Protein AF-A0A2P2DHC4-F1 (afdb_monomer_lite)

Foldseek 3Di:
DVVVVVVVVVVVVVVVVPPDDDQLVVVLVVCVVPHDLLSNLLSCLVCVVRCVVVVV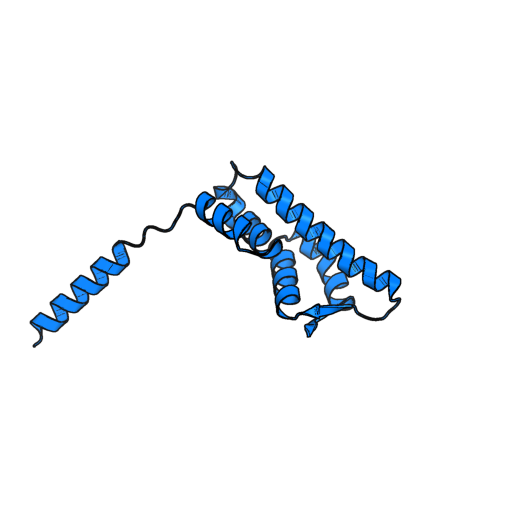VNVVSLVVLVVVLVVLLVVLVVVPQDAAEDEQVVLVSNVSSLVSVVVNVVVCVVSSVSRYDYD

Structure (mmCIF, N/CA/C/O backbone):
data_AF-A0A2P2DHC4-F1
#
_entry.id   AF-A0A2P2DHC4-F1
#
loop_
_atom_site.group_PDB
_atom_site.id
_atom_site.type_symbol
_atom_site.label_atom_id
_atom_site.label_alt_id
_atom_site.label_comp_id
_atom_site.label_asym_id
_atom_site.label_entity_id
_atom_site.label_seq_id
_atom_site.pdbx_PDB_ins_code
_atom_site.Cartn_x
_atom_site.Cartn_y
_atom_site.Cartn_z
_atom_site.occupancy
_atom_site.B_iso_or_equiv
_atom_site.auth_seq_id
_atom_site.auth_comp_id
_atom_site.auth_asym_id
_atom_site.auth_atom_id
_atom_site.pdbx_PDB_model_num
ATOM 1 N N . MET A 1 1 ? 25.162 -46.652 -13.911 1.00 52.97 1 MET A N 1
ATOM 2 C CA . MET A 1 1 ? 24.307 -45.854 -12.996 1.00 52.97 1 MET A CA 1
ATOM 3 C C . MET A 1 1 ? 24.875 -44.473 -12.657 1.00 52.97 1 MET A C 1
ATOM 5 O O . MET A 1 1 ? 24.106 -43.527 -12.681 1.00 52.97 1 MET A O 1
ATOM 9 N N . LYS A 1 2 ? 26.185 -44.308 -12.396 1.00 54.22 2 LYS A N 1
ATOM 10 C CA . LYS A 1 2 ? 26.790 -42.993 -12.070 1.00 54.22 2 LYS A CA 1
ATOM 11 C C . LYS A 1 2 ? 26.719 -41.954 -13.209 1.00 54.22 2 LYS A C 1
ATOM 13 O O . LYS A 1 2 ? 26.466 -40.785 -12.949 1.00 54.22 2 LYS A O 1
ATOM 18 N N . THR A 1 3 ? 26.852 -42.390 -14.461 1.00 56.09 3 THR A N 1
ATOM 19 C CA . THR A 1 3 ? 26.816 -41.530 -15.662 1.00 56.09 3 THR A CA 1
ATOM 20 C C . THR A 1 3 ? 25.429 -40.965 -15.983 1.00 56.09 3 THR A C 1
ATOM 22 O O . THR A 1 3 ? 25.327 -39.833 -16.438 1.00 56.09 3 THR A O 1
ATOM 25 N N . GLN A 1 4 ? 24.361 -41.714 -15.688 1.00 56.84 4 GLN A N 1
ATOM 26 C CA . GLN A 1 4 ? 22.973 -41.261 -15.863 1.00 56.84 4 GLN A CA 1
ATOM 27 C C . GLN A 1 4 ? 22.637 -40.118 -14.890 1.00 56.84 4 GLN A C 1
ATOM 29 O O . GLN A 1 4 ? 22.086 -39.100 -15.290 1.00 56.84 4 GLN A O 1
ATOM 34 N N . ILE A 1 5 ? 23.064 -40.225 -13.628 1.00 60.62 5 ILE A N 1
ATOM 35 C CA . ILE A 1 5 ? 22.829 -39.188 -12.608 1.00 60.62 5 ILE A CA 1
ATOM 36 C C . ILE A 1 5 ? 23.570 -37.885 -12.962 1.00 60.62 5 ILE A C 1
ATOM 38 O O . ILE A 1 5 ? 23.001 -36.805 -12.829 1.00 60.62 5 ILE A O 1
ATOM 42 N N . GLN A 1 6 ? 24.801 -37.968 -13.485 1.00 58.62 6 GLN A N 1
ATOM 43 C CA . GLN A 1 6 ? 25.540 -36.788 -13.957 1.00 58.62 6 GLN A CA 1
ATOM 44 C C . GLN A 1 6 ? 24.858 -36.083 -15.140 1.00 58.62 6 GLN A C 1
ATOM 46 O O . GLN A 1 6 ? 24.835 -34.855 -15.176 1.00 58.62 6 GLN A O 1
ATOM 51 N N . GLN A 1 7 ? 24.273 -36.831 -16.080 1.00 59.75 7 GLN A N 1
ATOM 52 C CA . GLN A 1 7 ? 23.543 -36.245 -17.211 1.00 59.75 7 GLN A CA 1
ATOM 53 C C . GLN A 1 7 ? 22.256 -35.534 -16.763 1.00 59.75 7 GLN A C 1
ATOM 55 O O . GLN A 1 7 ? 21.972 -34.436 -17.238 1.00 59.75 7 GLN A O 1
ATOM 60 N N . PHE A 1 8 ? 21.524 -36.098 -15.797 1.00 59.62 8 PHE A N 1
ATOM 61 C CA . PHE A 1 8 ? 20.328 -35.462 -15.231 1.00 59.62 8 PHE A CA 1
ATOM 62 C C . PHE A 1 8 ? 20.640 -34.168 -14.465 1.00 59.62 8 PHE A C 1
ATOM 64 O O . PHE A 1 8 ? 19.908 -33.191 -14.603 1.00 59.62 8 PHE A O 1
ATOM 71 N N . VAL A 1 9 ? 21.742 -34.123 -13.707 1.00 61.91 9 VAL A N 1
ATOM 72 C CA . VAL A 1 9 ? 22.169 -32.908 -12.986 1.00 61.91 9 VAL A CA 1
ATOM 73 C C . VAL A 1 9 ? 22.560 -31.788 -13.956 1.00 61.91 9 VAL A C 1
ATOM 75 O O . VAL A 1 9 ? 22.184 -30.635 -13.744 1.00 61.91 9 VAL A O 1
ATOM 78 N N . LEU A 1 10 ? 23.246 -32.117 -15.056 1.00 59.75 10 LEU A N 1
ATOM 79 C CA . LEU A 1 10 ? 23.611 -31.134 -16.080 1.00 59.75 10 LEU A CA 1
ATOM 80 C C . LEU A 1 10 ? 22.377 -30.569 -16.802 1.00 59.75 10 LEU A C 1
ATOM 82 O O . LEU A 1 10 ? 22.283 -29.355 -16.985 1.00 59.75 10 LEU A O 1
ATOM 86 N N . LEU A 1 11 ? 21.389 -31.409 -17.126 1.00 59.56 11 LEU A N 1
ATOM 87 C CA . LEU A 1 11 ? 20.132 -30.969 -17.747 1.00 59.56 11 LEU A CA 1
ATOM 88 C C . LEU A 1 11 ? 19.299 -30.065 -16.821 1.00 59.56 11 LEU A C 1
ATOM 90 O O . LEU A 1 11 ? 18.759 -29.058 -17.278 1.00 59.56 11 LEU A O 1
ATOM 94 N N . LEU A 1 12 ? 19.254 -30.364 -15.519 1.00 59.34 12 LEU A N 1
ATOM 95 C CA . LEU A 1 12 ? 18.592 -29.523 -14.511 1.00 59.34 12 LEU A CA 1
ATOM 96 C C . LEU A 1 12 ? 19.279 -28.161 -14.337 1.00 59.34 12 LEU A C 1
ATOM 98 O O . LEU A 1 12 ? 18.602 -27.141 -14.208 1.00 59.34 12 LEU A O 1
ATOM 102 N N . SER A 1 13 ? 20.614 -28.121 -14.383 1.00 58.56 13 SER A N 1
ATOM 103 C CA . SER A 1 13 ? 21.363 -26.857 -14.324 1.00 58.56 13 SER A CA 1
ATOM 104 C C . SER A 1 13 ? 21.178 -25.991 -15.578 1.00 58.56 13 SER A C 1
ATOM 106 O O . SER A 1 13 ? 21.118 -24.768 -15.474 1.00 58.56 13 SER A O 1
ATOM 108 N N . PHE A 1 14 ? 20.993 -26.611 -16.749 1.00 56.34 14 PHE A N 1
ATOM 109 C CA . PHE A 1 14 ? 20.711 -25.907 -18.003 1.00 56.34 14 PHE A CA 1
ATOM 110 C C . PHE A 1 14 ? 19.307 -25.278 -18.019 1.00 56.34 14 PHE A C 1
ATOM 112 O O . PHE A 1 14 ? 19.127 -24.183 -18.544 1.00 56.34 14 PHE A O 1
ATOM 119 N N . TRP A 1 15 ? 18.321 -25.918 -17.382 1.00 56.66 15 TRP A N 1
ATOM 120 C CA . TRP A 1 15 ? 16.963 -25.372 -17.256 1.00 56.66 15 TRP A CA 1
ATOM 121 C C . TRP A 1 15 ? 16.883 -24.146 -16.338 1.00 56.66 15 TRP A C 1
ATOM 123 O O . TRP A 1 15 ? 16.132 -23.218 -16.630 1.00 56.66 15 TRP A O 1
ATOM 133 N N . MET A 1 16 ? 17.686 -24.087 -15.270 1.00 53.81 16 MET A N 1
ATOM 134 C CA . MET A 1 16 ? 17.732 -22.908 -14.391 1.00 53.81 16 MET A CA 1
ATOM 135 C C . MET A 1 16 ? 18.378 -21.680 -15.055 1.00 53.81 16 MET A C 1
ATOM 137 O O . MET A 1 16 ? 18.054 -20.554 -14.691 1.00 53.81 16 MET A O 1
ATOM 141 N N . ALA A 1 17 ? 19.244 -21.872 -16.056 1.00 56.12 17 ALA A N 1
ATOM 142 C CA . ALA A 1 17 ? 19.931 -20.778 -16.747 1.00 56.12 17 ALA A CA 1
ATOM 143 C C . ALA A 1 17 ? 19.076 -20.064 -17.817 1.00 56.12 17 ALA A C 1
ATOM 145 O O . ALA A 1 17 ? 19.469 -19.005 -18.300 1.00 56.12 17 ALA A O 1
ATOM 146 N N . LEU A 1 18 ? 17.910 -20.613 -18.183 1.00 58.34 18 LEU A N 1
ATOM 147 C CA . LEU A 1 18 ? 17.011 -20.054 -19.207 1.00 58.34 18 LEU A CA 1
ATOM 148 C C . LEU A 1 18 ? 15.862 -19.205 -18.633 1.00 58.34 18 LEU A C 1
ATOM 150 O O . LEU A 1 18 ? 14.978 -18.773 -19.374 1.00 58.34 18 LEU A O 1
ATOM 154 N N . GLY A 1 19 ? 15.864 -18.936 -17.324 1.00 56.34 19 GLY A N 1
ATOM 155 C CA . GLY A 1 19 ? 14.898 -18.041 -16.690 1.00 56.34 19 GLY A CA 1
ATOM 156 C C . GLY A 1 19 ? 15.142 -16.579 -17.069 1.00 56.34 19 GLY A C 1
ATOM 157 O O . GLY A 1 19 ? 15.799 -15.847 -16.335 1.00 56.34 19 GLY A O 1
ATOM 158 N N . CYS A 1 20 ? 14.613 -16.130 -18.207 1.00 64.88 20 CYS A N 1
ATOM 159 C CA . CYS A 1 20 ? 14.556 -14.707 -18.534 1.00 64.88 20 CYS A CA 1
ATOM 160 C C . CYS A 1 20 ? 13.511 -14.037 -17.628 1.00 64.88 20 CYS A C 1
ATOM 162 O O . CYS A 1 20 ? 12.308 -14.179 -17.857 1.00 64.88 20 CYS A O 1
ATOM 164 N N . ASN A 1 21 ? 13.953 -13.311 -16.596 1.00 70.56 21 ASN A N 1
ATOM 165 C CA . ASN A 1 21 ? 13.035 -12.509 -15.790 1.00 70.56 21 ASN A CA 1
ATOM 166 C C . ASN A 1 21 ? 12.414 -11.406 -16.666 1.00 70.56 21 ASN A C 1
ATOM 168 O O . ASN A 1 21 ? 13.142 -10.722 -17.393 1.00 70.56 21 ASN A O 1
ATOM 172 N N . PRO A 1 22 ? 11.083 -11.220 -16.630 1.00 79.94 22 PRO A N 1
ATOM 173 C CA . PRO A 1 22 ? 10.438 -10.148 -17.374 1.00 79.94 22 PRO A CA 1
ATOM 174 C C . PRO A 1 22 ? 10.970 -8.784 -16.915 1.00 79.94 22 PRO A C 1
ATOM 176 O O . PRO A 1 22 ? 11.285 -8.597 -15.742 1.00 79.94 22 PRO A O 1
ATOM 179 N N . SER A 1 23 ? 11.043 -7.819 -17.835 1.00 92.06 23 SER A N 1
ATOM 180 C CA . SER A 1 23 ? 11.391 -6.431 -17.496 1.00 92.06 23 SER A CA 1
ATOM 181 C C . SER A 1 23 ? 10.460 -5.877 -16.410 1.00 92.06 23 SER A C 1
ATOM 183 O O . SER A 1 23 ? 9.274 -6.213 -16.396 1.00 92.06 23 SER A O 1
ATOM 185 N N . TYR A 1 24 ? 10.970 -4.994 -15.545 1.00 93.62 24 TYR A N 1
ATOM 186 C CA . TYR A 1 24 ? 10.179 -4.306 -14.517 1.00 93.62 24 TYR A CA 1
ATOM 187 C C . TYR A 1 24 ? 8.943 -3.612 -15.092 1.00 93.62 24 TYR A C 1
ATOM 189 O O . TYR A 1 24 ? 7.892 -3.643 -14.470 1.00 93.62 24 TYR A O 1
ATOM 197 N N . THR A 1 25 ? 9.032 -3.065 -16.306 1.00 93.75 25 THR A N 1
ATOM 198 C CA . THR A 1 25 ? 7.895 -2.460 -17.013 1.00 93.75 25 THR A CA 1
ATOM 199 C C . THR A 1 25 ? 6.786 -3.477 -17.275 1.00 93.75 25 THR A C 1
ATOM 201 O O . THR A 1 25 ? 5.628 -3.221 -16.978 1.00 93.75 25 THR A O 1
ATOM 204 N N . LYS A 1 26 ? 7.146 -4.673 -17.757 1.00 94.56 26 LYS A N 1
ATOM 205 C CA . LYS A 1 26 ? 6.184 -5.748 -18.036 1.00 94.56 26 LYS A CA 1
ATOM 206 C C . LYS A 1 26 ? 5.612 -6.345 -16.748 1.00 94.56 26 LYS A C 1
ATOM 208 O O . LYS A 1 26 ? 4.464 -6.775 -16.722 1.00 94.56 26 LYS A O 1
ATOM 213 N N . GLN A 1 27 ? 6.419 -6.393 -15.688 1.00 96.12 27 GLN A N 1
ATOM 214 C CA . GLN A 1 27 ? 5.945 -6.777 -14.360 1.00 96.12 27 GLN A CA 1
ATOM 215 C C . GLN A 1 27 ? 4.952 -5.747 -13.813 1.00 96.12 27 GLN A C 1
ATOM 217 O O . GLN A 1 27 ? 3.906 -6.146 -13.314 1.00 96.12 27 GLN A O 1
ATOM 222 N N . LEU A 1 28 ? 5.237 -4.448 -13.969 1.00 96.62 28 LEU A N 1
ATOM 223 C CA . LEU A 1 28 ? 4.324 -3.374 -13.583 1.00 96.62 28 LEU A CA 1
ATOM 224 C C . LEU A 1 28 ? 2.995 -3.492 -14.331 1.00 96.62 28 LEU A C 1
ATOM 226 O O . LEU A 1 28 ? 1.959 -3.462 -13.684 1.00 96.62 28 LEU A O 1
ATOM 230 N N . ASP A 1 29 ? 3.015 -3.693 -15.652 1.00 96.75 29 ASP A N 1
ATOM 231 C CA . ASP A 1 29 ? 1.786 -3.839 -16.447 1.00 96.75 29 ASP A CA 1
ATOM 232 C C . ASP A 1 29 ? 0.906 -4.979 -15.919 1.00 96.75 29 ASP A C 1
ATOM 234 O O . ASP A 1 29 ? -0.292 -4.801 -15.713 1.00 96.75 29 ASP A O 1
ATOM 238 N N . LYS A 1 30 ? 1.519 -6.125 -15.604 1.00 97.12 30 LYS A N 1
ATOM 239 C CA . LYS A 1 30 ? 0.804 -7.261 -15.022 1.00 97.12 30 LYS A CA 1
ATOM 240 C C . LYS A 1 30 ? 0.202 -6.931 -13.651 1.00 97.12 30 LYS A C 1
ATOM 242 O O . LYS A 1 30 ? -0.936 -7.294 -13.378 1.00 97.12 30 LYS A O 1
ATOM 247 N N . ILE A 1 31 ? 0.960 -6.266 -12.778 1.00 97.25 31 ILE A N 1
ATOM 248 C CA . ILE A 1 31 ? 0.492 -5.921 -11.426 1.00 97.25 31 ILE A CA 1
ATOM 249 C C . ILE A 1 31 ? -0.607 -4.849 -11.484 1.00 97.25 31 ILE A C 1
ATOM 251 O O . ILE A 1 31 ? -1.533 -4.903 -10.684 1.00 97.25 31 ILE A O 1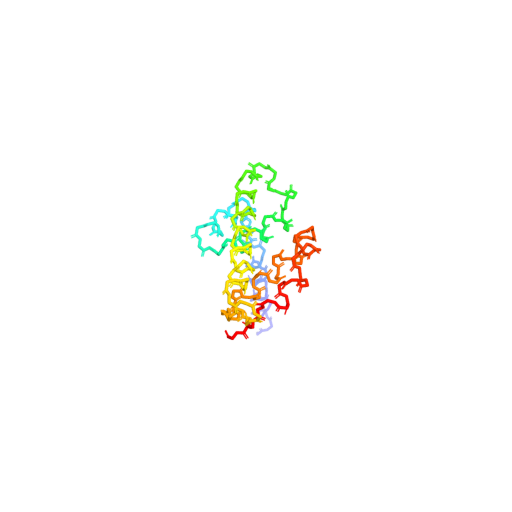
ATOM 255 N N . LEU A 1 32 ? -0.551 -3.921 -12.442 1.00 97.25 32 LEU A N 1
ATOM 256 C CA . LEU A 1 32 ? -1.608 -2.931 -12.667 1.00 97.25 32 LEU A CA 1
ATOM 257 C C . LEU A 1 32 ? -2.922 -3.570 -13.137 1.00 97.25 32 LEU A C 1
ATOM 259 O O . LEU A 1 32 ? -3.991 -3.050 -12.827 1.00 97.25 32 LEU A O 1
ATOM 263 N N . GLU A 1 33 ? -2.843 -4.665 -13.895 1.00 97.00 33 GLU A N 1
ATOM 264 C CA . GLU A 1 33 ? -4.010 -5.366 -14.437 1.00 97.00 33 GLU A CA 1
ATOM 265 C C . GLU A 1 33 ? -4.621 -6.362 -13.436 1.00 97.00 33 GLU A C 1
ATOM 267 O O . GLU A 1 33 ? -5.840 -6.424 -13.289 1.00 97.00 33 GLU A O 1
ATOM 272 N N . GLU A 1 34 ? -3.785 -7.130 -12.733 1.00 96.75 34 GLU A N 1
ATOM 273 C CA . GLU A 1 34 ? -4.226 -8.254 -11.890 1.00 96.75 34 GLU A CA 1
ATOM 274 C C . GLU A 1 34 ? -4.114 -7.984 -10.380 1.00 96.75 34 GLU A C 1
ATOM 276 O O . GLU A 1 34 ? -4.747 -8.672 -9.577 1.00 96.75 34 GLU A O 1
ATOM 281 N N . GLY A 1 35 ? -3.263 -7.041 -9.977 1.00 95.75 35 GLY A N 1
ATOM 282 C CA . GLY A 1 35 ? -2.911 -6.796 -8.583 1.00 95.75 35 GLY A CA 1
ATOM 283 C C . GLY A 1 35 ? -3.787 -5.757 -7.891 1.00 95.75 35 GLY A C 1
ATOM 284 O O . GLY A 1 35 ? -4.626 -5.082 -8.488 1.00 95.75 35 GLY A O 1
ATOM 285 N N . THR A 1 36 ? -3.572 -5.594 -6.585 1.00 98.00 36 THR A N 1
ATOM 286 C CA . THR A 1 36 ? -4.211 -4.512 -5.824 1.00 98.00 36 THR A CA 1
ATOM 287 C C . THR A 1 36 ? -3.495 -3.180 -6.056 1.00 98.00 36 THR A C 1
ATOM 289 O O . THR A 1 36 ? -2.328 -3.121 -6.470 1.00 98.00 36 THR A O 1
ATOM 292 N N . ILE A 1 37 ? -4.170 -2.074 -5.723 1.00 97.88 37 ILE A N 1
ATOM 293 C CA . ILE A 1 37 ? -3.544 -0.746 -5.773 1.00 97.88 37 ILE A CA 1
ATOM 294 C C . ILE A 1 37 ? -2.314 -0.662 -4.854 1.00 97.88 37 ILE A C 1
ATOM 296 O O . ILE A 1 37 ? -1.334 -0.002 -5.196 1.00 97.88 37 ILE A O 1
ATOM 300 N N . TYR A 1 38 ? -2.331 -1.375 -3.721 1.00 98.25 38 TYR A N 1
ATOM 301 C CA . TYR A 1 38 ? -1.220 -1.413 -2.773 1.00 98.25 38 TYR A CA 1
ATOM 302 C C . TYR A 1 38 ? -0.051 -2.214 -3.328 1.00 98.25 38 TYR A C 1
ATOM 304 O O . TYR A 1 38 ? 1.080 -1.743 -3.257 1.00 98.25 38 TYR A O 1
ATOM 312 N N . GLN A 1 39 ? -0.308 -3.371 -3.944 1.00 98.25 39 GLN A N 1
ATOM 313 C CA . GLN A 1 39 ? 0.729 -4.168 -4.606 1.00 98.25 39 GLN A CA 1
ATOM 314 C C . GLN A 1 39 ? 1.427 -3.369 -5.713 1.00 98.25 39 GLN A C 1
ATOM 316 O O . GLN A 1 39 ? 2.656 -3.360 -5.788 1.00 98.25 39 GLN A O 1
ATOM 321 N N . SER A 1 40 ? 0.648 -2.639 -6.514 1.00 98.25 40 SER A N 1
ATOM 322 C CA . SER A 1 40 ? 1.165 -1.771 -7.576 1.00 98.25 40 SER A CA 1
ATOM 323 C C . SER A 1 40 ? 2.050 -0.658 -7.013 1.00 98.25 40 SER A C 1
ATOM 325 O O . SER A 1 40 ? 3.186 -0.475 -7.451 1.00 98.25 40 SER A O 1
ATOM 327 N N . ALA A 1 41 ? 1.564 0.056 -5.995 1.00 98.25 41 ALA A N 1
ATOM 328 C CA . ALA A 1 41 ? 2.309 1.145 -5.376 1.00 98.25 41 ALA A CA 1
ATOM 329 C C . ALA A 1 41 ? 3.584 0.652 -4.666 1.00 98.25 41 ALA A C 1
ATOM 331 O O . ALA A 1 41 ? 4.644 1.262 -4.805 1.00 98.25 41 ALA A O 1
ATOM 332 N N . ILE A 1 42 ? 3.512 -0.470 -3.940 1.00 98.50 42 ILE A N 1
ATOM 333 C CA . ILE A 1 42 ? 4.672 -1.105 -3.295 1.00 98.50 42 ILE A CA 1
ATOM 334 C C . ILE A 1 42 ? 5.730 -1.458 -4.341 1.00 98.50 42 ILE A C 1
ATOM 336 O O . ILE A 1 42 ? 6.898 -1.103 -4.174 1.00 98.50 42 ILE A O 1
ATOM 340 N N . PHE A 1 43 ? 5.323 -2.108 -5.435 1.00 98.19 43 PHE A N 1
ATOM 341 C CA . PHE A 1 43 ? 6.2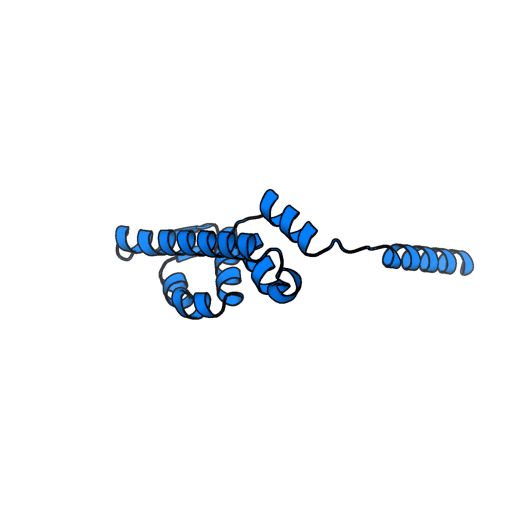32 -2.483 -6.513 1.00 98.19 43 PHE A CA 1
ATOM 342 C C . PHE A 1 43 ? 6.900 -1.257 -7.144 1.00 98.19 43 PHE A C 1
ATOM 344 O O . PHE A 1 43 ? 8.111 -1.266 -7.379 1.00 98.19 43 PHE A O 1
ATOM 351 N N . CYS A 1 44 ? 6.126 -0.198 -7.381 1.00 98.12 44 CYS A N 1
ATOM 352 C CA . CYS A 1 44 ? 6.623 1.063 -7.915 1.00 98.12 44 CYS A CA 1
ATOM 353 C C . CYS A 1 44 ? 7.715 1.684 -7.043 1.00 98.12 44 CYS A C 1
ATOM 355 O O . CYS A 1 44 ? 8.779 2.024 -7.556 1.00 98.12 44 CYS A O 1
ATOM 357 N N . GLU A 1 45 ? 7.496 1.800 -5.733 1.00 97.88 45 GLU A N 1
ATOM 358 C CA . GLU A 1 45 ? 8.482 2.424 -4.845 1.00 97.88 45 GLU A CA 1
ATOM 359 C C . GLU A 1 45 ? 9.728 1.539 -4.666 1.00 97.88 45 GLU A C 1
ATOM 361 O O . GLU A 1 45 ? 10.850 2.044 -4.702 1.00 97.88 45 GLU A O 1
ATOM 366 N N . GLN A 1 46 ? 9.567 0.212 -4.588 1.00 97.31 46 GLN A N 1
ATOM 367 C CA . GLN A 1 46 ? 10.695 -0.729 -4.512 1.00 97.31 46 GLN A CA 1
ATOM 368 C C . GLN A 1 46 ? 11.582 -0.707 -5.764 1.00 97.31 46 GLN A C 1
ATOM 370 O O . GLN A 1 46 ? 12.795 -0.888 -5.669 1.00 97.31 46 GLN A O 1
ATOM 375 N N . ASN A 1 47 ? 10.992 -0.469 -6.938 1.00 97.31 47 ASN A N 1
ATOM 376 C CA . ASN A 1 47 ? 11.682 -0.534 -8.229 1.00 97.31 47 ASN A CA 1
ATOM 377 C C . ASN A 1 47 ? 11.794 0.832 -8.917 1.00 97.31 47 ASN A C 1
ATOM 379 O O . ASN A 1 47 ? 12.055 0.914 -10.118 1.00 97.31 47 ASN A O 1
ATOM 383 N N . LYS A 1 48 ? 11.643 1.918 -8.157 1.00 95.94 48 LYS A N 1
ATOM 384 C CA . LYS A 1 48 ? 11.556 3.301 -8.647 1.00 95.94 48 LYS A CA 1
ATOM 385 C C . LYS A 1 48 ? 12.676 3.704 -9.602 1.00 95.94 48 LYS A C 1
ATOM 387 O O . LYS A 1 48 ? 12.448 4.404 -10.584 1.00 95.94 48 LYS A O 1
ATOM 392 N N . VAL A 1 49 ? 13.898 3.231 -9.351 1.00 96.06 49 VAL A N 1
ATOM 393 C CA . VAL A 1 49 ? 15.070 3.526 -10.194 1.00 96.06 49 VAL A CA 1
ATOM 394 C C . VAL A 1 49 ? 14.920 2.952 -11.609 1.00 96.06 49 VAL A C 1
ATOM 396 O O . VAL A 1 49 ? 15.418 3.555 -12.560 1.00 96.06 49 VAL A O 1
ATOM 399 N N . HIS A 1 50 ? 14.217 1.827 -11.753 1.00 95.31 50 HIS A N 1
ATOM 400 C CA . HIS A 1 50 ? 13.981 1.132 -13.020 1.00 95.31 50 HIS A CA 1
ATOM 401 C C . HIS A 1 50 ? 12.695 1.573 -13.729 1.00 95.31 50 HIS A C 1
ATOM 403 O O . HIS A 1 50 ? 12.516 1.264 -14.902 1.00 95.31 50 HIS A O 1
ATOM 409 N N . LEU A 1 51 ? 11.815 2.301 -13.038 1.00 96.25 51 LEU A N 1
ATOM 410 C CA . LEU A 1 51 ? 10.492 2.699 -13.527 1.00 96.25 51 LEU A CA 1
ATOM 411 C C . LEU A 1 51 ? 10.377 4.207 -13.794 1.00 96.25 51 LEU A C 1
ATOM 413 O O . LEU A 1 51 ? 9.276 4.742 -13.830 1.00 96.25 51 LEU A O 1
ATOM 417 N N . LYS A 1 52 ? 11.498 4.904 -14.021 1.00 95.00 52 LYS A N 1
ATOM 418 C CA . LYS A 1 52 ? 11.506 6.357 -14.289 1.00 95.00 52 LYS A CA 1
ATOM 419 C C . LYS A 1 52 ? 10.604 6.761 -15.459 1.00 95.00 52 LYS A C 1
ATOM 421 O O . LYS A 1 52 ? 9.937 7.782 -15.394 1.00 95.00 52 LYS A O 1
ATOM 426 N N . GLU A 1 53 ? 10.555 5.947 -16.510 1.00 95.88 53 GLU A N 1
ATOM 427 C CA . GLU A 1 53 ? 9.710 6.200 -17.690 1.00 95.88 53 GLU A CA 1
ATOM 428 C C . GLU A 1 53 ? 8.216 5.922 -17.442 1.00 95.88 53 GLU A C 1
ATOM 430 O O . GLU A 1 53 ? 7.386 6.256 -18.279 1.00 95.88 53 GLU A O 1
ATOM 435 N N . ARG A 1 54 ? 7.873 5.318 -16.297 1.00 96.69 54 ARG A N 1
ATOM 436 C CA . ARG A 1 54 ? 6.510 4.963 -15.864 1.00 96.69 54 ARG A CA 1
ATOM 437 C C . ARG A 1 54 ? 6.132 5.666 -14.552 1.00 96.69 54 ARG A C 1
ATOM 439 O O . ARG A 1 54 ? 5.316 5.182 -13.769 1.00 96.69 54 ARG A O 1
ATOM 446 N N . GLU A 1 55 ? 6.784 6.795 -14.262 1.00 96.94 55 GLU A N 1
ATOM 447 C CA . GLU A 1 55 ? 6.595 7.536 -13.012 1.00 96.94 55 GLU A CA 1
ATOM 448 C C . GLU A 1 55 ? 5.160 8.064 -12.867 1.00 96.94 55 GLU A C 1
ATOM 450 O O . GLU A 1 55 ? 4.638 8.127 -11.755 1.00 96.94 55 GLU A O 1
ATOM 455 N N . LEU A 1 56 ? 4.502 8.410 -13.977 1.00 98.06 56 LEU A N 1
ATOM 456 C CA . LEU A 1 56 ? 3.123 8.897 -13.965 1.00 98.06 56 LEU A CA 1
ATOM 457 C C . LEU A 1 56 ? 2.160 7.836 -13.426 1.00 98.06 56 LEU A C 1
ATOM 459 O O . LEU A 1 56 ? 1.391 8.125 -12.510 1.00 98.06 56 LEU A O 1
ATOM 463 N N . GLU A 1 57 ? 2.246 6.607 -13.934 1.00 97.94 57 GLU A N 1
ATOM 464 C CA . GLU A 1 57 ? 1.424 5.491 -13.472 1.00 97.94 57 GLU A CA 1
ATOM 465 C C . GLU A 1 57 ? 1.725 5.148 -12.013 1.00 97.94 57 GLU A C 1
ATOM 467 O O . GLU A 1 57 ? 0.802 4.965 -11.218 1.00 97.94 57 GLU A O 1
ATOM 472 N N . CYS A 1 58 ? 3.008 5.136 -11.634 1.00 98.06 58 CYS A N 1
ATOM 473 C CA . CYS A 1 58 ? 3.415 4.904 -10.251 1.00 98.06 58 CYS A CA 1
ATOM 474 C C . CYS A 1 58 ? 2.859 5.965 -9.290 1.00 98.06 58 CYS A C 1
ATOM 476 O O . CYS A 1 58 ? 2.322 5.632 -8.232 1.00 98.06 58 CYS A O 1
ATOM 478 N N . ASN A 1 59 ? 2.914 7.241 -9.669 1.00 98.19 59 ASN A N 1
ATOM 479 C CA . ASN A 1 59 ? 2.349 8.324 -8.869 1.00 98.19 59 ASN A CA 1
ATOM 480 C C . ASN A 1 59 ? 0.822 8.220 -8.759 1.00 98.19 59 ASN A C 1
ATOM 482 O O . ASN A 1 59 ? 0.262 8.520 -7.702 1.00 98.19 59 ASN A O 1
ATOM 486 N N . GLU A 1 60 ? 0.141 7.778 -9.818 1.00 98.44 60 GLU A N 1
ATOM 487 C CA . GLU A 1 60 ? -1.309 7.593 -9.809 1.00 98.44 60 GLU A CA 1
ATOM 488 C C . GLU A 1 60 ? -1.741 6.493 -8.830 1.00 98.44 60 GLU A C 1
ATOM 490 O O . GLU A 1 60 ? -2.633 6.722 -8.007 1.00 98.44 60 GLU A O 1
ATOM 495 N N . VAL A 1 61 ? -1.099 5.320 -8.863 1.00 98.12 61 VAL A N 1
ATOM 496 C CA . VAL A 1 61 ? -1.446 4.224 -7.942 1.00 98.12 61 VAL A CA 1
ATOM 497 C C . VAL A 1 61 ? -1.094 4.556 -6.496 1.00 98.12 61 VAL A C 1
ATOM 499 O O . VAL A 1 61 ? -1.891 4.278 -5.600 1.00 98.12 61 VAL A O 1
ATOM 502 N N . THR A 1 62 ? 0.029 5.237 -6.249 1.00 98.25 62 THR A N 1
ATOM 503 C CA . THR A 1 62 ? 0.390 5.702 -4.902 1.00 98.25 62 THR A CA 1
ATOM 504 C C . THR A 1 62 ? -0.609 6.735 -4.381 1.00 98.25 62 THR A C 1
ATOM 506 O O . THR A 1 62 ? -0.978 6.705 -3.203 1.00 98.25 62 THR A O 1
ATOM 509 N N . LYS A 1 63 ? -1.111 7.624 -5.248 1.00 98.44 63 LYS A N 1
ATOM 510 C CA . LYS A 1 63 ? -2.167 8.578 -4.891 1.00 98.44 63 LYS A CA 1
ATOM 511 C C . LYS A 1 63 ? -3.472 7.862 -4.530 1.00 98.44 63 LYS A C 1
ATOM 513 O O . LYS A 1 63 ? -4.044 8.167 -3.488 1.00 98.44 63 LYS A O 1
ATOM 518 N N . LYS A 1 64 ? -3.905 6.886 -5.333 1.00 98.50 64 LYS A N 1
ATOM 519 C CA . LYS A 1 64 ? -5.105 6.076 -5.053 1.00 98.50 64 LYS A CA 1
ATOM 520 C C . LYS A 1 64 ? -4.983 5.316 -3.727 1.00 98.50 64 LYS A C 1
ATOM 522 O O . LYS A 1 64 ? -5.899 5.357 -2.911 1.00 98.50 64 LYS A O 1
ATOM 527 N N . ALA A 1 65 ? -3.828 4.696 -3.469 1.00 98.19 65 ALA A N 1
ATOM 528 C CA . ALA A 1 65 ? -3.552 3.994 -2.212 1.00 98.19 65 ALA A CA 1
ATOM 529 C C . ALA A 1 65 ? -3.656 4.925 -0.994 1.00 98.19 65 ALA A C 1
ATOM 531 O O . ALA A 1 65 ? -4.246 4.564 0.026 1.00 98.19 65 ALA A O 1
ATOM 532 N N . LYS A 1 66 ? -3.127 6.149 -1.115 1.00 98.06 66 LYS A N 1
ATOM 533 C CA . LYS A 1 66 ? -3.268 7.189 -0.093 1.00 98.06 66 LYS A CA 1
ATOM 534 C C . LYS A 1 66 ? -4.730 7.561 0.155 1.00 98.06 66 LYS A C 1
ATOM 536 O O . LYS A 1 66 ? -5.143 7.605 1.308 1.00 98.06 66 LYS A O 1
ATOM 541 N N . GLU A 1 67 ? -5.485 7.849 -0.902 1.00 98.31 67 GLU A N 1
ATOM 542 C CA . GLU A 1 67 ? -6.891 8.261 -0.796 1.00 98.31 67 GLU A CA 1
ATOM 543 C C . GLU A 1 67 ? -7.743 7.189 -0.104 1.00 98.31 67 GLU A C 1
ATOM 545 O O . GLU A 1 67 ? -8.614 7.506 0.707 1.00 98.31 67 GLU A O 1
ATOM 550 N N . GLU A 1 68 ? -7.447 5.913 -0.351 1.00 97.12 68 GLU A N 1
ATOM 551 C CA . GLU A 1 68 ? -8.114 4.810 0.332 1.00 97.12 68 GLU A CA 1
ATOM 552 C C . GLU A 1 68 ? -7.760 4.735 1.829 1.00 97.12 68 GLU A C 1
ATOM 554 O O . GLU A 1 68 ? -8.650 4.555 2.663 1.00 97.12 68 GLU A O 1
ATOM 559 N N . ILE A 1 69 ? -6.488 4.935 2.197 1.00 96.50 69 ILE A N 1
ATOM 560 C CA . ILE A 1 69 ? -6.068 5.009 3.609 1.00 96.50 69 ILE A CA 1
ATOM 561 C C . ILE A 1 69 ? -6.746 6.192 4.313 1.00 96.50 69 ILE A C 1
ATOM 563 O O . ILE A 1 69 ? -7.266 6.029 5.419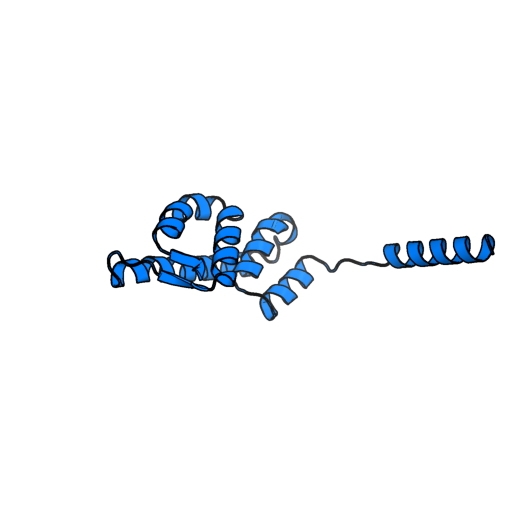 1.00 96.50 69 ILE A O 1
ATOM 567 N N . ASP A 1 70 ? -6.787 7.361 3.667 1.00 95.69 70 ASP A N 1
ATOM 568 C CA . ASP A 1 70 ? -7.483 8.545 4.180 1.00 95.69 70 ASP A CA 1
ATOM 569 C C . ASP A 1 70 ? -8.975 8.243 4.404 1.00 95.69 70 ASP A C 1
ATOM 571 O O . ASP A 1 70 ? -9.522 8.569 5.457 1.00 95.69 70 ASP A O 1
ATOM 575 N N . SER A 1 71 ? -9.630 7.561 3.459 1.00 95.06 71 SER A N 1
ATOM 576 C CA . SER A 1 71 ? -11.029 7.142 3.595 1.00 95.06 71 SER A CA 1
ATOM 577 C C . SER A 1 71 ? -11.245 6.222 4.800 1.00 95.06 71 SER A C 1
ATOM 579 O O . SER A 1 71 ? -12.162 6.447 5.591 1.00 95.06 71 SER A O 1
ATOM 581 N N . ILE A 1 72 ? -10.384 5.218 4.990 1.00 93.81 72 ILE A N 1
ATOM 582 C CA . ILE A 1 72 ? -10.461 4.297 6.133 1.00 93.81 72 ILE A CA 1
ATOM 583 C C . ILE A 1 72 ? -10.318 5.048 7.458 1.00 93.81 72 ILE A C 1
ATOM 585 O O . ILE A 1 72 ? -11.109 4.840 8.377 1.00 93.81 72 ILE A O 1
ATOM 589 N N . ILE A 1 73 ? -9.317 5.918 7.562 1.00 91.75 73 ILE A N 1
ATOM 590 C CA . ILE A 1 73 ? -9.052 6.668 8.791 1.00 91.75 73 ILE A CA 1
ATOM 591 C C . ILE A 1 73 ? -10.200 7.638 9.082 1.00 91.75 73 ILE A C 1
ATOM 593 O O . ILE A 1 73 ? -10.643 7.731 10.224 1.00 91.75 73 ILE A O 1
ATOM 597 N N . ASN A 1 74 ? -10.738 8.308 8.062 1.00 90.50 74 ASN A N 1
ATOM 598 C CA . ASN A 1 74 ? -11.866 9.221 8.235 1.00 90.50 74 ASN A CA 1
ATOM 599 C C . ASN A 1 74 ? -13.141 8.493 8.673 1.00 90.50 74 ASN A C 1
ATOM 601 O O . ASN A 1 74 ? -13.851 9.004 9.533 1.00 90.50 74 ASN A O 1
ATOM 605 N N . ARG A 1 75 ? -13.390 7.265 8.196 1.00 87.31 75 ARG A N 1
ATOM 606 C CA . ARG A 1 75 ? -14.524 6.452 8.676 1.00 87.31 75 ARG A CA 1
ATOM 607 C C . ARG A 1 75 ? -14.483 6.203 10.181 1.00 87.31 75 ARG A C 1
ATOM 609 O O . ARG A 1 75 ? -15.534 6.056 10.795 1.00 87.31 75 ARG A O 1
ATOM 616 N N . ARG A 1 76 ? -13.297 6.161 10.798 1.00 82.81 76 ARG A 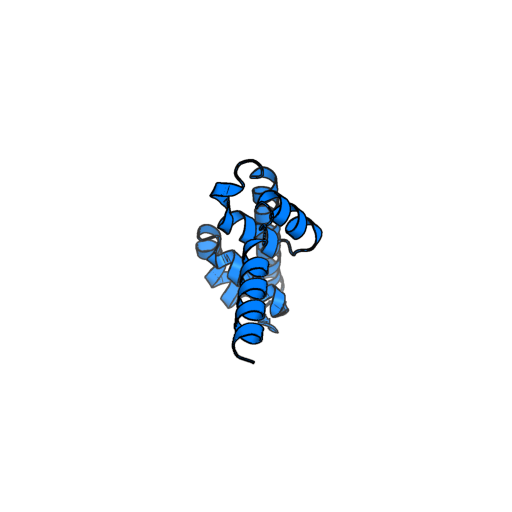N 1
ATOM 617 C CA . ARG A 1 76 ? -13.193 6.086 12.261 1.00 82.81 76 ARG A CA 1
ATOM 618 C C . ARG A 1 76 ? -13.805 7.319 12.922 1.00 82.81 76 ARG A C 1
ATOM 620 O O . ARG A 1 76 ? -14.509 7.161 13.908 1.00 82.81 76 ARG A O 1
ATOM 627 N N . LEU A 1 77 ? -13.558 8.518 12.385 1.00 76.38 77 LEU A N 1
ATOM 628 C CA . LEU A 1 77 ? -14.120 9.763 12.925 1.00 76.38 77 LEU A CA 1
ATOM 629 C C . LEU A 1 77 ? -15.653 9.717 12.921 1.00 76.38 77 LEU A C 1
ATOM 631 O O . LEU A 1 77 ? -16.272 10.122 13.903 1.00 76.38 77 LEU A O 1
ATOM 635 N N . ASP A 1 78 ? -16.246 9.140 11.874 1.00 79.25 78 ASP A N 1
ATOM 636 C CA . ASP A 1 78 ? -17.697 8.947 11.772 1.00 79.25 78 ASP A CA 1
ATOM 637 C C . ASP A 1 78 ? -18.230 7.923 12.792 1.00 79.25 78 ASP A C 1
ATOM 639 O O . ASP A 1 78 ? -19.333 8.068 13.317 1.00 79.25 78 ASP A O 1
ATOM 643 N N . LEU A 1 79 ? -17.436 6.896 13.110 1.00 78.00 79 LEU A N 1
ATOM 644 C CA . LEU A 1 79 ? -17.738 5.875 14.125 1.00 78.00 79 LEU A CA 1
ATOM 645 C C . LEU A 1 79 ? -17.360 6.314 15.557 1.00 78.00 79 LEU A C 1
ATOM 647 O O . LEU A 1 79 ? -17.524 5.552 16.517 1.00 78.00 79 LEU A O 1
ATOM 651 N N . GLY A 1 80 ? -16.835 7.531 15.717 1.00 79.44 80 GLY A N 1
ATOM 652 C CA . GLY A 1 80 ? -16.314 8.056 16.972 1.00 79.44 80 GLY A CA 1
ATOM 653 C C . GLY A 1 80 ? -15.006 7.381 17.396 1.00 79.44 80 GLY A C 1
ATOM 654 O O . GLY A 1 80 ? -13.942 7.628 16.833 1.00 79.44 80 GLY A O 1
ATOM 655 N N . ILE A 1 81 ? -15.063 6.568 18.455 1.00 76.50 81 ILE A N 1
ATOM 656 C CA . ILE A 1 81 ? -13.881 5.891 19.031 1.00 76.50 81 ILE A CA 1
ATOM 657 C C . ILE A 1 81 ? -13.777 4.439 18.534 1.00 76.50 81 ILE A C 1
ATOM 659 O O . ILE A 1 81 ? -12.731 3.808 18.691 1.00 76.50 81 ILE A O 1
ATOM 663 N N . ALA A 1 82 ? -14.833 3.900 17.915 1.00 84.50 82 ALA A N 1
ATOM 664 C CA . ALA A 1 82 ? -14.844 2.511 17.480 1.00 84.50 82 ALA A CA 1
ATOM 665 C C . ALA A 1 82 ? -13.858 2.285 16.315 1.00 84.50 82 ALA A C 1
ATOM 667 O O . ALA A 1 82 ? -13.850 3.059 15.353 1.00 84.50 82 ALA A O 1
ATOM 668 N N . PRO A 1 83 ? -13.017 1.239 16.384 1.00 87.44 83 PRO A N 1
ATOM 669 C CA . PRO A 1 83 ? -12.079 0.931 15.317 1.00 87.44 83 PRO A CA 1
ATOM 670 C C . PRO A 1 83 ? -12.802 0.403 14.077 1.00 87.44 83 PRO A C 1
ATOM 672 O O . PRO A 1 83 ? -13.845 -0.248 14.160 1.00 87.44 83 PRO A O 1
ATOM 675 N N . VAL A 1 84 ? -12.206 0.644 12.914 1.00 92.25 84 VAL A N 1
ATOM 676 C CA . VAL A 1 84 ? -12.669 0.098 11.640 1.00 92.25 84 VAL A CA 1
ATOM 677 C C . VAL A 1 84 ? -12.172 -1.340 11.509 1.00 92.25 84 VAL A C 1
ATOM 679 O O . VAL A 1 84 ? -10.971 -1.598 11.577 1.00 92.25 84 VAL A O 1
ATOM 682 N N . ILE A 1 85 ? -13.088 -2.283 11.307 1.00 92.81 85 ILE A N 1
ATOM 683 C CA . ILE A 1 85 ? -12.736 -3.681 11.035 1.00 92.81 85 ILE A CA 1
ATOM 684 C C . ILE A 1 85 ? -12.356 -3.807 9.559 1.00 92.81 85 ILE A C 1
ATOM 686 O O . ILE A 1 85 ? -13.109 -3.380 8.679 1.00 92.81 85 ILE A O 1
ATOM 690 N N . ILE A 1 86 ? -11.176 -4.363 9.292 1.00 95.00 86 ILE A N 1
ATOM 691 C CA . ILE A 1 86 ? -10.633 -4.555 7.945 1.00 95.00 86 ILE A CA 1
ATOM 692 C C . ILE A 1 86 ? -10.163 -5.991 7.791 1.00 95.00 86 ILE A C 1
ATOM 694 O O . ILE A 1 86 ? -9.562 -6.555 8.703 1.00 95.00 86 ILE A O 1
ATOM 698 N N . GLU A 1 87 ? -10.391 -6.549 6.603 1.00 96.38 87 GLU A N 1
ATOM 699 C CA . GLU A 1 87 ? -9.875 -7.861 6.236 1.00 96.38 87 GLU A CA 1
ATOM 700 C C . GLU A 1 87 ? -8.358 -7.932 6.457 1.00 96.38 87 GLU A C 1
ATOM 702 O O . GLU A 1 87 ? -7.585 -7.082 5.996 1.00 96.38 87 GLU A O 1
ATOM 707 N N . LYS A 1 88 ? -7.912 -8.982 7.140 1.00 96.00 88 LYS A N 1
ATOM 708 C CA . LYS A 1 88 ? -6.508 -9.172 7.507 1.00 96.00 88 LYS A CA 1
ATOM 709 C C . LYS A 1 88 ? -5.535 -9.137 6.328 1.00 96.00 88 LYS A C 1
ATOM 711 O O . LYS A 1 88 ? -4.402 -8.687 6.505 1.00 96.00 88 LYS A O 1
ATOM 716 N N . SER A 1 89 ? -5.936 -9.622 5.153 1.00 95.94 89 SER A N 1
ATOM 717 C CA . SER A 1 89 ? -5.110 -9.605 3.936 1.00 95.94 89 SER A CA 1
ATOM 718 C C . SER A 1 89 ? -4.807 -8.161 3.511 1.00 95.94 89 SER A C 1
ATOM 720 O O . SER A 1 89 ? -3.649 -7.749 3.479 1.00 95.94 89 SER A O 1
ATOM 722 N N . LYS A 1 90 ? -5.855 -7.357 3.332 1.00 96.31 90 LYS A N 1
ATOM 723 C CA . LYS A 1 90 ? -5.797 -5.938 2.988 1.00 96.31 90 LYS A CA 1
ATOM 724 C C . LYS A 1 90 ? -5.057 -5.114 4.035 1.00 96.31 90 LYS A C 1
ATOM 726 O O . LYS A 1 90 ? -4.236 -4.269 3.691 1.00 96.31 90 LYS A O 1
ATOM 731 N N . GLY A 1 91 ? -5.299 -5.385 5.317 1.00 96.94 91 GLY A N 1
ATOM 732 C CA . GLY A 1 91 ? -4.594 -4.704 6.399 1.00 96.94 91 GLY A CA 1
ATOM 733 C C . GLY A 1 91 ? -3.079 -4.895 6.334 1.00 96.94 91 GLY A C 1
ATOM 734 O O . GLY A 1 91 ? -2.331 -3.941 6.533 1.00 96.94 91 GLY A O 1
ATOM 735 N N . LYS A 1 92 ? -2.621 -6.104 5.989 1.00 97.25 92 LYS A N 1
ATOM 736 C CA . LYS A 1 92 ? -1.194 -6.385 5.791 1.00 97.25 92 LYS A CA 1
ATOM 737 C C . LYS A 1 92 ? -0.621 -5.676 4.570 1.00 97.25 92 LYS A C 1
ATOM 739 O O . LYS A 1 92 ? 0.505 -5.196 4.648 1.00 97.25 92 LYS A O 1
ATOM 744 N N . GLU A 1 93 ? -1.366 -5.598 3.469 1.00 97.50 93 GLU A N 1
ATOM 745 C CA . GLU A 1 93 ? -0.917 -4.854 2.285 1.00 97.50 93 GLU A CA 1
ATOM 746 C C . GLU A 1 93 ? -0.739 -3.364 2.590 1.00 97.50 93 GLU A C 1
ATOM 748 O O . GLU A 1 93 ? 0.262 -2.772 2.195 1.00 97.50 93 GLU A O 1
ATOM 753 N N . ILE A 1 94 ? -1.656 -2.771 3.358 1.00 98.00 94 ILE A N 1
ATOM 754 C CA . ILE A 1 94 ? -1.548 -1.374 3.797 1.00 98.00 94 ILE A CA 1
ATOM 755 C C . ILE A 1 94 ? -0.353 -1.182 4.732 1.00 98.00 94 ILE A C 1
ATOM 757 O O . ILE A 1 94 ? 0.415 -0.234 4.563 1.00 98.00 94 ILE A O 1
ATOM 761 N N . GLU A 1 95 ? -0.155 -2.080 5.700 1.00 97.88 95 GLU A N 1
ATOM 762 C CA . GLU A 1 95 ? 1.024 -2.028 6.569 1.00 97.88 95 GLU A CA 1
ATOM 763 C C . GLU A 1 95 ? 2.326 -2.139 5.753 1.00 97.88 95 GLU A C 1
ATOM 765 O O . GLU A 1 95 ? 3.285 -1.421 6.024 1.00 97.88 95 GLU A O 1
ATOM 770 N N . GLU A 1 96 ? 2.378 -2.981 4.723 1.00 98.38 96 GLU A N 1
ATOM 771 C CA . GLU A 1 96 ? 3.556 -3.069 3.857 1.00 98.38 96 GLU A CA 1
ATOM 772 C C . GLU A 1 96 ? 3.752 -1.802 3.013 1.00 98.38 96 GLU A C 1
ATOM 774 O O . GLU A 1 96 ? 4.858 -1.262 2.944 1.00 98.38 96 GLU A O 1
ATOM 779 N N . PHE A 1 97 ? 2.668 -1.256 2.458 1.00 98.50 97 PHE A N 1
ATOM 780 C CA . PHE A 1 97 ? 2.685 0.014 1.739 1.00 98.50 97 PHE A CA 1
ATOM 781 C C . PHE A 1 97 ? 3.273 1.142 2.594 1.00 98.50 97 PHE A C 1
ATOM 783 O O . PHE A 1 97 ? 4.140 1.879 2.118 1.00 98.50 97 PHE A O 1
ATOM 790 N N . LEU A 1 98 ? 2.848 1.254 3.856 1.00 98.19 98 LEU A N 1
ATOM 791 C CA . LEU A 1 98 ? 3.318 2.284 4.783 1.00 98.19 98 LEU A CA 1
ATOM 792 C C . LEU A 1 98 ? 4.795 2.116 5.170 1.00 98.19 98 LEU A C 1
ATOM 794 O O . LEU A 1 98 ? 5.477 3.117 5.382 1.00 98.19 98 LEU A O 1
ATOM 798 N N . LYS A 1 99 ? 5.308 0.881 5.246 1.00 97.94 99 LYS A N 1
ATOM 799 C CA . LYS A 1 99 ? 6.738 0.632 5.500 1.00 97.94 99 LYS A CA 1
ATOM 800 C C . LYS A 1 99 ? 7.606 1.057 4.323 1.00 97.94 99 LYS A C 1
ATOM 802 O O . LYS A 1 99 ? 8.639 1.690 4.524 1.00 97.94 99 LYS A O 1
ATOM 807 N N . VAL A 1 100 ? 7.189 0.700 3.109 1.00 97.75 100 VAL A N 1
ATOM 808 C CA . VAL A 1 100 ? 7.942 0.994 1.884 1.00 97.75 100 VAL A CA 1
ATOM 809 C C . VAL A 1 100 ? 7.891 2.494 1.570 1.00 97.75 100 VAL A C 1
ATOM 811 O O . VAL A 1 100 ? 8.925 3.110 1.321 1.00 97.75 100 VAL A O 1
ATOM 814 N N . HIS A 1 101 ? 6.717 3.122 1.675 1.00 97.44 101 HIS A N 1
ATOM 815 C CA . HIS A 1 101 ? 6.559 4.569 1.510 1.00 97.44 101 HIS A CA 1
ATOM 816 C C . HIS A 1 101 ? 6.834 5.291 2.829 1.00 97.44 101 HIS A C 1
ATOM 818 O O . HIS A 1 101 ? 5.918 5.765 3.497 1.00 97.44 101 HIS A O 1
ATOM 824 N N . THR A 1 102 ? 8.107 5.405 3.201 1.00 94.56 102 THR A N 1
ATOM 825 C CA . THR A 1 102 ? 8.544 5.924 4.514 1.00 94.56 102 THR A CA 1
ATOM 826 C C . THR A 1 102 ? 7.878 7.239 4.943 1.00 94.56 102 THR A C 1
ATOM 828 O O . THR A 1 102 ? 7.457 7.361 6.091 1.00 94.56 102 THR A O 1
ATOM 831 N N . GLN A 1 103 ? 7.705 8.210 4.038 1.00 95.75 103 GLN A N 1
ATOM 832 C CA . GLN A 1 103 ? 7.008 9.469 4.347 1.00 95.75 103 GLN A CA 1
ATOM 833 C C . GLN A 1 103 ? 5.536 9.253 4.733 1.00 95.75 103 GLN A C 1
ATOM 835 O O . GLN A 1 103 ? 5.022 9.904 5.644 1.00 95.75 103 GLN A O 1
ATOM 840 N N . MET A 1 104 ? 4.861 8.322 4.060 1.00 95.56 104 MET A N 1
ATOM 841 C CA . MET A 1 104 ? 3.491 7.930 4.379 1.00 95.56 104 MET A CA 1
ATOM 842 C C . MET A 1 104 ? 3.450 7.135 5.682 1.00 95.56 104 MET A C 1
ATOM 844 O O . MET A 1 104 ? 2.593 7.400 6.518 1.00 95.56 104 MET A O 1
ATOM 848 N N . GLY A 1 105 ? 4.407 6.230 5.899 1.00 96.44 105 GLY A N 1
ATOM 849 C CA . GLY A 1 105 ? 4.573 5.519 7.164 1.00 96.44 105 GLY A CA 1
ATOM 850 C C . GLY A 1 105 ? 4.654 6.473 8.351 1.00 96.44 105 GLY A C 1
ATOM 851 O O . GLY A 1 105 ? 3.834 6.385 9.257 1.00 96.44 105 GLY A O 1
ATOM 852 N N . ILE A 1 106 ? 5.553 7.459 8.303 1.00 96.62 106 ILE A N 1
ATOM 853 C CA . ILE A 1 106 ? 5.695 8.469 9.367 1.00 96.62 106 ILE A CA 1
ATOM 854 C C . ILE A 1 106 ? 4.370 9.197 9.633 1.00 96.62 106 ILE A C 1
ATOM 856 O O . ILE A 1 106 ? 4.023 9.461 10.781 1.00 96.62 106 ILE A O 1
ATOM 860 N N . ARG A 1 107 ? 3.617 9.518 8.577 1.00 95.31 107 ARG A N 1
ATOM 861 C CA . ARG A 1 107 ? 2.359 10.260 8.690 1.00 95.31 107 ARG A CA 1
ATOM 862 C C . ARG A 1 107 ? 1.203 9.420 9.235 1.00 95.31 107 ARG A C 1
ATOM 864 O O . ARG A 1 107 ? 0.385 9.944 9.986 1.00 95.31 107 ARG A O 1
ATOM 871 N N . TYR A 1 108 ? 1.092 8.164 8.813 1.00 95.62 108 TYR A N 1
ATOM 872 C CA . TYR A 1 108 ? -0.131 7.380 8.986 1.00 95.62 108 TYR A CA 1
ATOM 873 C C . TYR A 1 108 ? 0.002 6.208 9.951 1.00 95.62 108 TYR A C 1
ATOM 875 O O . TYR A 1 108 ? -1.025 5.755 10.441 1.00 95.62 108 TYR A O 1
ATOM 883 N N . TRP A 1 109 ? 1.205 5.712 10.253 1.00 96.81 109 TRP A N 1
ATOM 884 C CA . TRP A 1 109 ? 1.385 4.442 10.968 1.00 96.81 109 TRP A CA 1
ATOM 885 C C . TRP A 1 109 ? 0.686 4.396 12.332 1.00 96.81 109 TRP A C 1
ATOM 887 O O . TRP A 1 109 ? -0.134 3.515 12.581 1.00 96.81 109 TRP A O 1
ATOM 897 N N . GLU A 1 110 ? 0.937 5.377 13.198 1.00 94.19 110 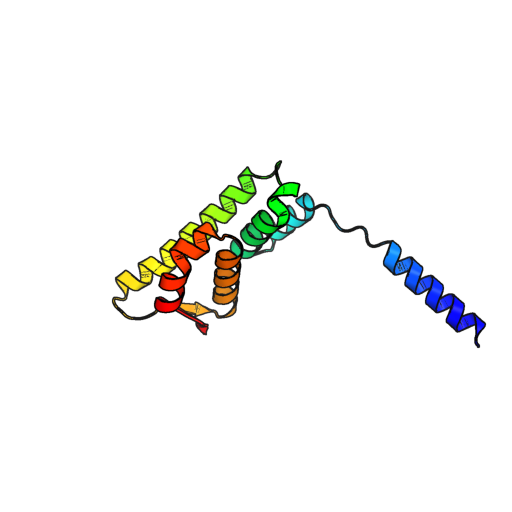GLU A N 1
ATOM 898 C CA . GLU A 1 110 ? 0.334 5.421 14.539 1.00 94.19 110 GLU A CA 1
ATOM 899 C C . GLU A 1 110 ? -1.190 5.609 14.486 1.00 94.19 110 GLU A C 1
ATOM 901 O O . GLU A 1 110 ? -1.955 5.001 15.246 1.00 94.19 110 GLU A O 1
ATOM 906 N N . ILE A 1 111 ? -1.659 6.416 13.531 1.00 92.69 111 ILE A N 1
ATOM 907 C CA . ILE A 1 111 ? -3.091 6.620 13.308 1.00 92.69 111 ILE A CA 1
ATOM 908 C C . ILE A 1 111 ? -3.713 5.304 12.849 1.00 92.69 111 ILE A C 1
ATOM 910 O O . ILE A 1 111 ? -4.705 4.874 13.425 1.00 92.69 111 ILE A O 1
ATOM 914 N N . TRP A 1 112 ? -3.106 4.621 11.882 1.00 94.88 112 TRP A N 1
ATOM 915 C CA . TRP A 1 112 ? -3.545 3.327 11.375 1.00 94.88 112 TRP A CA 1
ATOM 916 C C . TRP A 1 112 ? -3.681 2.296 12.499 1.00 94.88 112 TRP A C 1
ATOM 918 O O . TRP A 1 112 ? -4.774 1.776 12.711 1.00 94.88 112 TRP A O 1
ATOM 928 N N . LYS A 1 113 ? -2.624 2.071 13.294 1.00 93.19 113 LYS A N 1
ATOM 929 C CA . LYS A 1 113 ? -2.629 1.078 14.388 1.00 93.19 113 LYS A CA 1
ATOM 930 C C . LYS A 1 113 ? -3.686 1.349 15.455 1.00 93.19 113 LYS A C 1
ATOM 932 O O . LYS A 1 113 ? -4.192 0.399 16.042 1.00 93.19 113 LYS A O 1
ATOM 937 N N . SER A 1 114 ? -4.027 2.613 15.701 1.00 90.81 114 SER A N 1
ATOM 938 C CA . SER A 1 114 ? -5.097 2.969 16.640 1.00 90.81 114 SER A CA 1
ATOM 939 C C . SER A 1 114 ? -6.493 2.983 16.010 1.00 90.81 114 SER A C 1
ATOM 941 O O . SER A 1 114 ? -7.479 3.041 16.743 1.00 90.81 114 SER A O 1
ATOM 943 N N . SER A 1 115 ? -6.592 2.968 14.677 1.00 89.31 115 SER A N 1
ATOM 944 C CA . SER A 1 115 ? -7.852 3.154 13.949 1.00 89.31 115 SER A CA 1
ATOM 945 C C . SER A 1 115 ? -8.492 1.864 13.470 1.00 89.31 115 SER A C 1
ATOM 947 O O . SER A 1 115 ? -9.675 1.897 13.140 1.00 89.31 115 SER A O 1
ATOM 949 N N . VAL A 1 116 ? -7.750 0.754 13.409 1.00 91.88 116 VAL A N 1
ATOM 950 C CA . VAL A 1 116 ? -8.233 -0.471 12.760 1.00 91.88 116 VAL A CA 1
ATOM 951 C C . VAL A 1 116 ? -8.034 -1.731 13.598 1.00 91.88 116 VAL A C 1
ATOM 953 O O . VAL A 1 116 ? -7.074 -1.847 14.360 1.00 91.88 116 VAL A O 1
ATOM 956 N N . ILE A 1 117 ? -8.925 -2.703 13.397 1.00 91.25 117 ILE A N 1
ATOM 957 C CA . ILE A 1 117 ? -8.764 -4.099 13.820 1.00 91.25 117 ILE A CA 1
ATOM 958 C C . ILE A 1 117 ? -8.693 -4.962 12.561 1.00 91.25 117 ILE A C 1
ATOM 960 O O . ILE A 1 117 ? -9.483 -4.777 11.637 1.00 91.25 117 ILE A O 1
ATOM 964 N N . LEU A 1 118 ? -7.730 -5.886 12.526 1.00 93.00 118 LEU A N 1
ATOM 965 C CA . LEU A 1 118 ? -7.540 -6.814 11.414 1.00 93.00 118 LEU A CA 1
ATOM 966 C C . LEU A 1 118 ? -8.190 -8.158 11.743 1.00 93.00 118 LEU A C 1
ATOM 968 O O . LEU A 1 118 ? -7.733 -8.828 12.674 1.00 93.00 118 LEU A O 1
ATOM 972 N N . GLU A 1 119 ? -9.200 -8.549 10.970 1.00 83.06 119 GLU A N 1
ATOM 973 C CA . GLU A 1 119 ? -9.937 -9.815 11.122 1.00 83.06 119 GLU A CA 1
ATOM 974 C C . GLU A 1 119 ? -9.831 -10.680 9.861 1.00 83.06 119 GLU A C 1
ATOM 976 O O . GLU A 1 119 ? -9.961 -10.133 8.739 1.00 83.06 119 GLU A O 1
#

Organism: NCBI:txid1917822

Secondary structure (DSSP, 8-state):
-HHHHHHHHHHHHHHHTT--PPPHHHHHHHHHHHS-HHHHHHHHHHTTTT-GGGHHHHHHHHHHHHHHHHHHHHHHHHTTTPPEEE-HHHHHHHHHHHHHSHHHHHHHHHHHHHHEEE-

Radius of gyration: 20.81 Å; chains: 1; bounding box: 45×56×38 Å

pLDDT: mean 88.17, std 14.58, range [52.97, 98.5]

Sequence (119 aa):
MKTQIQQFVLLLSFWMALGCNPSYTKQLDKILEEGTIYQSAIFCEQNKVHLKERELECNEVTKKAKEEIDSIINRRLDLGIAPVIIEKSKGKEIEEFLKVHTQMGIRYWEIWKSSVILE